Protein AF-A0A7R9MNE3-F1 (afdb_monomer_lite)

InterPro domains:
  IPR036396 Cytochrome P450 superfamily [G3DSA:1.10.630.10] (15-90)
  IPR036396 Cytochrome P450 superfamily [SSF48264] (35-89)

Structure (mmCIF, N/CA/C/O backbone):
data_AF-A0A7R9MNE3-F1
#
_entry.id   AF-A0A7R9MNE3-F1
#
loop_
_atom_site.group_PDB
_atom_site.id
_atom_site.type_symbol
_atom_site.label_atom_id
_atom_site.label_alt_id
_atom_site.label_comp_id
_atom_site.label_asym_id
_atom_site.label_entity_id
_atom_site.label_seq_id
_atom_site.pdbx_PDB_ins_code
_atom_site.Cartn_x
_atom_site.Cartn_y
_atom_site.Cartn_z
_atom_site.occupancy
_atom_site.B_iso_or_equiv
_atom_site.auth_seq_id
_atom_site.auth_comp_id
_atom_site.auth_asym_id
_atom_site.auth_atom_id
_atom_site.pdbx_PDB_model_num
ATOM 1 N N . MET A 1 1 ? 11.600 -24.960 -21.982 1.00 58.62 1 MET A N 1
ATOM 2 C CA . MET A 1 1 ? 12.293 -24.366 -20.813 1.00 58.62 1 MET A CA 1
ATOM 3 C C . MET A 1 1 ? 12.537 -22.867 -20.973 1.00 58.62 1 MET A C 1
ATOM 5 O O . MET A 1 1 ? 11.995 -22.116 -20.179 1.00 58.62 1 MET A O 1
ATOM 9 N N . VAL A 1 2 ? 13.284 -22.395 -21.982 1.00 62.69 2 VAL A N 1
ATOM 10 C CA . VAL A 1 2 ? 13.502 -20.941 -22.185 1.00 62.69 2 VAL A CA 1
ATOM 11 C C . VAL A 1 2 ? 12.258 -20.241 -22.763 1.00 62.69 2 VAL A C 1
ATOM 13 O O . VAL A 1 2 ? 11.892 -19.162 -22.312 1.00 62.69 2 VAL A O 1
ATOM 16 N N . ALA A 1 3 ? 11.548 -20.886 -23.696 1.00 59.22 3 ALA A N 1
ATOM 17 C CA . ALA A 1 3 ? 10.324 -20.346 -24.299 1.00 59.22 3 ALA A CA 1
ATOM 18 C C . ALA A 1 3 ? 9.161 -20.197 -23.299 1.00 59.22 3 ALA A C 1
ATOM 20 O O . ALA A 1 3 ? 8.437 -19.207 -23.350 1.00 59.22 3 ALA A O 1
ATOM 21 N N . ASP A 1 4 ? 9.029 -21.127 -22.348 1.00 58.72 4 ASP A N 1
ATOM 22 C CA . ASP A 1 4 ? 8.008 -21.059 -21.294 1.00 58.72 4 ASP A CA 1
ATOM 23 C C . ASP A 1 4 ? 8.264 -19.868 -20.361 1.00 58.72 4 ASP A C 1
ATOM 25 O O . ASP A 1 4 ? 7.338 -19.152 -19.995 1.00 58.72 4 ASP A O 1
ATOM 29 N N . PHE A 1 5 ? 9.534 -19.591 -20.043 1.00 61.38 5 PHE A N 1
ATOM 30 C CA . PHE A 1 5 ? 9.924 -18.437 -19.233 1.00 61.38 5 PHE A CA 1
ATOM 31 C C . PHE A 1 5 ? 9.571 -17.113 -19.921 1.00 61.38 5 PHE A C 1
ATOM 33 O O . PHE A 1 5 ? 8.955 -16.250 -19.300 1.00 61.38 5 PHE A O 1
ATOM 40 N N . TYR A 1 6 ? 9.872 -16.971 -21.216 1.00 61.56 6 TYR A N 1
ATOM 41 C CA . TYR A 1 6 ? 9.474 -15.789 -21.988 1.00 61.56 6 TYR A CA 1
ATOM 42 C C . TYR A 1 6 ? 7.959 -15.683 -22.165 1.00 61.56 6 TYR A C 1
ATOM 44 O O . TYR A 1 6 ? 7.441 -14.575 -22.144 1.00 61.56 6 TYR A O 1
ATOM 52 N N . PHE A 1 7 ? 7.234 -16.797 -22.274 1.00 62.53 7 PHE A N 1
ATOM 53 C CA . PHE A 1 7 ? 5.773 -16.797 -22.336 1.00 62.53 7 PHE A CA 1
ATOM 54 C C . PHE A 1 7 ? 5.141 -16.336 -21.014 1.00 62.53 7 PHE A C 1
ATOM 56 O O . PHE A 1 7 ? 4.248 -15.491 -21.031 1.00 62.53 7 PHE A O 1
ATOM 63 N N . TYR A 1 8 ? 5.628 -16.807 -19.862 1.00 60.22 8 TYR A N 1
ATOM 64 C CA . TYR A 1 8 ? 5.199 -16.309 -18.548 1.00 60.22 8 TYR A CA 1
ATOM 65 C C . TYR A 1 8 ? 5.578 -14.837 -18.337 1.00 60.22 8 TYR A C 1
ATOM 67 O O . TYR A 1 8 ? 4.769 -14.053 -17.843 1.00 60.22 8 TYR A O 1
ATOM 75 N N . PHE A 1 9 ? 6.784 -14.443 -18.747 1.00 60.97 9 PHE A N 1
ATOM 76 C CA . PHE A 1 9 ? 7.283 -13.073 -18.631 1.00 60.97 9 PHE A CA 1
ATOM 77 C C . PHE A 1 9 ? 6.516 -12.101 -19.546 1.00 60.97 9 PHE A C 1
ATOM 79 O O . PHE A 1 9 ? 6.136 -11.015 -19.116 1.00 60.97 9 PHE A O 1
ATOM 86 N N . TRP A 1 10 ? 6.196 -12.515 -20.775 1.00 60.03 10 TRP A N 1
ATOM 87 C CA . TRP A 1 10 ? 5.383 -11.760 -21.731 1.00 60.03 10 TRP A CA 1
ATOM 88 C C . TRP A 1 10 ? 3.929 -11.645 -21.277 1.00 60.03 10 TRP A C 1
ATOM 90 O O . TRP A 1 10 ? 3.368 -10.555 -21.323 1.00 60.03 10 TRP A O 1
ATOM 100 N N . ASN A 1 11 ? 3.330 -12.723 -20.756 1.00 55.97 11 ASN A N 1
ATOM 101 C CA . ASN A 1 11 ? 1.997 -12.643 -20.159 1.00 55.97 11 ASN A CA 1
ATOM 102 C C . ASN A 1 11 ? 1.981 -11.692 -18.958 1.00 55.97 11 ASN A C 1
ATOM 104 O O . ASN A 1 11 ? 1.043 -10.917 -18.849 1.00 55.97 11 ASN A O 1
ATOM 108 N N . HIS A 1 12 ? 3.018 -11.665 -18.114 1.00 54.31 12 HIS A N 1
ATOM 109 C CA . HIS A 1 12 ? 3.115 -10.697 -17.014 1.00 54.31 12 HIS A CA 1
ATOM 110 C C . HIS A 1 12 ? 3.264 -9.241 -17.475 1.00 54.31 12 HIS A C 1
ATOM 112 O O . HIS A 1 12 ? 2.697 -8.359 -16.838 1.00 54.31 12 HIS A O 1
ATOM 118 N N . ILE A 1 13 ? 3.993 -8.993 -18.567 1.00 53.28 13 ILE A N 1
ATOM 119 C CA . ILE A 1 13 ? 4.171 -7.653 -19.153 1.00 53.28 13 ILE A CA 1
ATOM 120 C C . ILE A 1 13 ? 2.897 -7.182 -19.876 1.00 53.28 13 ILE A C 1
ATOM 122 O O . ILE A 1 13 ? 2.556 -6.003 -19.826 1.00 53.28 13 ILE A O 1
ATOM 126 N N . VAL A 1 14 ? 2.166 -8.089 -20.529 1.00 48.56 14 VAL A N 1
ATOM 127 C CA . VAL A 1 14 ? 0.934 -7.775 -21.272 1.00 48.56 14 VAL A CA 1
ATOM 128 C C . VAL A 1 14 ? -0.314 -7.765 -20.367 1.00 48.56 14 VAL A C 1
ATOM 130 O O . VAL A 1 14 ? -1.293 -7.097 -20.692 1.00 48.56 14 VAL A O 1
ATOM 133 N N . PHE A 1 15 ? -0.303 -8.404 -19.189 1.00 47.91 15 PHE A N 1
ATOM 134 C CA . PHE A 1 15 ? -1.436 -8.355 -18.243 1.00 47.91 15 PHE A CA 1
ATOM 135 C C . PHE A 1 15 ? -1.605 -7.023 -17.495 1.00 47.91 15 PHE A C 1
ATOM 137 O O . PHE A 1 15 ? -2.562 -6.875 -16.737 1.00 47.91 15 PHE A O 1
ATOM 144 N N . ASP A 1 16 ? -0.728 -6.042 -17.709 1.00 50.44 16 ASP A N 1
ATOM 145 C CA . ASP A 1 16 ? -0.882 -4.689 -17.154 1.00 50.44 16 ASP A CA 1
ATOM 146 C C . ASP A 1 16 ? -1.895 -3.818 -17.937 1.00 50.44 16 ASP A C 1
ATOM 148 O O . ASP A 1 16 ? -2.144 -2.661 -17.591 1.00 50.44 16 ASP A O 1
ATOM 152 N N . PHE A 1 17 ? -2.545 -4.354 -18.977 1.00 52.38 17 PHE A N 1
ATOM 153 C CA . PHE A 1 17 ? -3.299 -3.554 -19.954 1.00 52.38 17 PHE A CA 1
ATOM 154 C C . PHE A 1 17 ? -4.767 -3.205 -19.623 1.00 52.38 17 PHE A C 1
ATOM 156 O O . PHE A 1 17 ? -5.504 -2.782 -20.516 1.00 52.38 17 PHE A O 1
ATOM 163 N N . LYS A 1 18 ? -5.231 -3.277 -18.363 1.00 57.66 18 LYS A N 1
ATOM 164 C CA . LYS A 1 18 ? -6.537 -2.668 -17.993 1.00 57.66 18 LYS A CA 1
ATOM 165 C C . LYS A 1 18 ? -6.686 -2.277 -16.518 1.00 57.66 18 LYS A C 1
ATOM 167 O O . LYS A 1 18 ? -7.647 -2.633 -15.839 1.00 57.66 18 LYS A O 1
ATOM 172 N N . CYS A 1 19 ? -5.740 -1.493 -16.023 1.00 71.00 19 CYS A N 1
ATOM 173 C CA . CYS A 1 19 ? -5.682 -1.007 -14.643 1.00 71.00 19 CYS A CA 1
ATOM 174 C C . CYS A 1 19 ? -6.628 0.187 -14.353 1.00 71.00 19 CYS A C 1
ATOM 176 O O . CYS A 1 19 ? -6.212 1.199 -13.788 1.00 71.00 19 CYS A O 1
ATOM 178 N N . ASP A 1 20 ? -7.921 0.071 -14.687 1.00 81.12 20 ASP A N 1
ATOM 179 C CA . ASP A 1 20 ? -8.920 1.151 -14.524 1.00 81.12 20 ASP A CA 1
ATOM 180 C C . ASP A 1 20 ? -9.847 1.005 -13.308 1.00 81.12 20 ASP A C 1
ATOM 182 O O . ASP A 1 20 ? -10.625 1.915 -13.025 1.00 81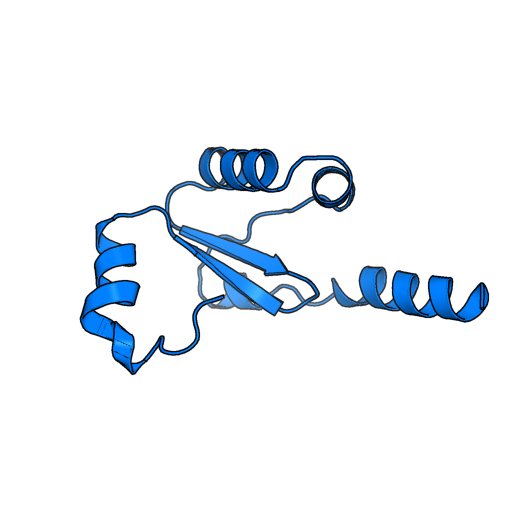.12 20 ASP A O 1
ATOM 186 N N . TYR A 1 21 ? -9.792 -0.115 -12.583 1.00 89.06 21 TYR A N 1
ATOM 187 C CA . TYR A 1 21 ? -10.647 -0.376 -11.420 1.00 89.06 21 TYR A CA 1
ATOM 188 C C . TYR A 1 21 ? -10.592 0.766 -10.395 1.00 89.06 21 TYR A C 1
ATOM 190 O O . TYR A 1 21 ? -11.609 1.401 -10.135 1.00 89.06 21 TYR A O 1
ATOM 198 N N . TRP A 1 22 ? -9.405 1.098 -9.881 1.00 90.31 22 TRP A N 1
ATOM 199 C CA . TRP A 1 22 ? -9.254 2.163 -8.882 1.00 90.31 22 TRP A CA 1
ATOM 200 C C . TRP A 1 22 ? -9.671 3.539 -9.402 1.00 90.31 22 TRP A C 1
ATOM 202 O O . TRP A 1 22 ? -10.357 4.274 -8.696 1.00 90.31 22 TRP A O 1
ATOM 212 N N . ARG A 1 23 ? -9.358 3.844 -10.668 1.00 88.44 23 ARG A N 1
ATOM 213 C CA . ARG A 1 23 ? -9.789 5.082 -11.330 1.00 88.44 23 ARG A CA 1
ATOM 214 C C . ARG A 1 23 ? -11.316 5.206 -11.354 1.00 88.44 23 ARG A C 1
ATOM 216 O O . ARG A 1 23 ? -11.836 6.277 -11.062 1.00 88.44 23 ARG A O 1
ATOM 223 N N . LYS A 1 24 ? -12.034 4.115 -11.648 1.00 91.38 24 LYS A N 1
ATOM 224 C CA . LYS A 1 24 ? -13.509 4.070 -11.642 1.00 91.38 24 LYS A CA 1
ATOM 225 C C . LYS A 1 24 ? -14.109 4.226 -10.243 1.00 91.38 24 LYS A C 1
ATOM 227 O O . LYS A 1 24 ? -15.201 4.762 -10.127 1.00 91.38 24 LYS A O 1
ATOM 232 N N . GLN A 1 25 ? -13.401 3.788 -9.203 1.00 90.69 25 GLN A N 1
ATOM 233 C CA . GLN A 1 25 ? -13.813 3.944 -7.801 1.00 90.69 25 GLN A CA 1
ATOM 234 C C . GLN A 1 25 ? -13.443 5.319 -7.211 1.00 90.69 25 GLN A C 1
ATOM 236 O O . GLN A 1 25 ? -13.649 5.553 -6.025 1.00 90.69 25 GLN A O 1
ATOM 241 N N . GLY A 1 26 ? -12.848 6.219 -8.003 1.00 91.12 26 GLY A N 1
ATOM 242 C CA . GLY A 1 26 ? -12.368 7.516 -7.515 1.00 91.12 26 GLY A CA 1
ATOM 243 C C . GLY A 1 26 ? -11.122 7.425 -6.628 1.00 91.12 26 GLY A C 1
ATOM 244 O O . GLY A 1 26 ? -10.755 8.401 -5.978 1.00 91.12 26 GLY A O 1
ATOM 245 N N . VAL A 1 27 ? -10.445 6.274 -6.602 1.00 91.50 27 VAL A N 1
ATOM 246 C CA . VAL A 1 27 ? -9.224 6.058 -5.822 1.00 91.50 27 VAL A CA 1
ATOM 247 C C . VAL A 1 27 ? -8.006 6.367 -6.683 1.00 91.50 27 VAL A C 1
ATOM 249 O O . VAL A 1 27 ? -7.874 5.906 -7.822 1.00 91.50 27 VAL A O 1
ATOM 252 N N . ARG A 1 28 ? -7.057 7.121 -6.120 1.00 88.81 28 ARG A N 1
ATOM 253 C CA . ARG A 1 28 ? -5.781 7.380 -6.788 1.00 88.81 28 ARG A CA 1
ATOM 254 C C . ARG A 1 28 ? -5.040 6.066 -7.023 1.00 88.81 28 ARG A C 1
ATOM 256 O O . ARG A 1 28 ? -4.753 5.329 -6.085 1.00 88.81 28 ARG A O 1
ATOM 263 N N . THR A 1 29 ? -4.685 5.813 -8.278 1.00 89.69 29 THR A N 1
ATOM 264 C CA . THR A 1 29 ? -3.833 4.683 -8.655 1.00 89.69 29 THR A CA 1
ATOM 265 C C . THR A 1 29 ? -2.371 5.108 -8.578 1.00 89.69 29 THR A C 1
ATOM 267 O O . THR A 1 29 ? -1.972 6.064 -9.244 1.00 89.69 29 THR A O 1
ATOM 270 N N . ALA A 1 30 ? -1.576 4.415 -7.772 1.00 87.62 30 ALA A N 1
ATOM 271 C CA . ALA A 1 30 ? -0.138 4.610 -7.713 1.00 87.62 30 ALA A CA 1
ATOM 272 C C . ALA A 1 30 ? 0.532 3.931 -8.914 1.00 87.62 30 ALA A C 1
ATOM 274 O O . ALA A 1 30 ? 0.290 2.758 -9.199 1.00 87.62 30 ALA A O 1
ATOM 275 N N . SER A 1 31 ? 1.397 4.671 -9.609 1.00 77.44 31 SER A N 1
ATOM 276 C CA . SER A 1 31 ? 2.255 4.095 -10.643 1.00 77.44 31 SER A CA 1
ATOM 277 C C . SER A 1 31 ? 3.439 3.389 -9.987 1.00 77.44 31 SER A C 1
ATOM 279 O O . SER A 1 31 ? 4.185 3.992 -9.212 1.00 77.44 31 SER A O 1
ATOM 281 N N . VAL A 1 32 ? 3.605 2.106 -10.297 1.00 76.69 32 VAL A N 1
ATOM 282 C CA . VAL A 1 32 ? 4.706 1.268 -9.820 1.00 76.69 32 VAL A CA 1
ATOM 283 C C . VAL A 1 32 ? 5.548 0.841 -11.009 1.00 76.69 32 VAL A C 1
ATOM 285 O O . VAL A 1 32 ? 5.069 0.171 -11.916 1.00 76.69 32 VAL A O 1
ATOM 288 N N . SER A 1 33 ? 6.815 1.249 -11.011 1.00 77.31 33 SER A N 1
ATOM 289 C CA . SER A 1 33 ? 7.760 0.830 -12.042 1.00 77.31 33 SER A CA 1
ATOM 290 C C . SER A 1 33 ? 8.156 -0.629 -11.827 1.00 77.31 33 SER A C 1
ATOM 292 O O . SER A 1 33 ? 8.498 -1.032 -10.712 1.00 77.31 33 SER A O 1
ATOM 294 N N . LEU A 1 34 ? 8.179 -1.415 -12.907 1.00 71.81 34 LEU A N 1
ATOM 295 C CA . LEU A 1 34 ? 8.692 -2.784 -12.868 1.00 71.81 34 LEU A CA 1
ATOM 296 C C . LEU A 1 34 ? 10.147 -2.815 -12.374 1.00 71.81 34 LEU A C 1
ATOM 298 O O . LEU A 1 34 ? 10.509 -3.682 -11.584 1.00 71.81 34 LEU A O 1
ATOM 302 N N . TYR A 1 35 ? 10.955 -1.819 -12.756 1.00 75.12 35 TYR A N 1
ATOM 303 C CA . TYR A 1 35 ? 12.332 -1.688 -12.282 1.00 75.12 35 TYR A CA 1
ATOM 304 C C . TYR A 1 35 ? 12.389 -1.555 -10.760 1.00 75.12 35 TYR A C 1
ATOM 306 O O . TYR A 1 35 ? 13.109 -2.307 -10.107 1.00 75.12 35 TYR A O 1
ATOM 314 N N . THR A 1 36 ? 11.608 -0.645 -10.167 1.00 78.25 36 THR A N 1
ATOM 315 C CA . THR A 1 36 ? 11.634 -0.449 -8.708 1.00 78.25 36 THR A CA 1
ATOM 316 C C . THR A 1 36 ? 11.079 -1.653 -7.960 1.00 78.25 36 THR A C 1
ATOM 318 O O . THR A 1 36 ? 11.535 -1.927 -6.857 1.00 78.25 36 THR A O 1
ATOM 321 N N . ARG A 1 37 ? 10.139 -2.391 -8.558 1.00 76.25 37 ARG A N 1
ATOM 322 C CA . ARG A 1 37 ? 9.579 -3.623 -7.992 1.00 76.25 37 ARG A CA 1
ATOM 323 C C . ARG A 1 37 ? 10.566 -4.797 -7.999 1.00 76.25 37 ARG A C 1
ATOM 325 O O . ARG A 1 37 ? 10.490 -5.634 -7.109 1.00 76.25 37 ARG A O 1
ATOM 332 N N . LEU A 1 38 ? 11.464 -4.865 -8.984 1.00 80.50 38 LEU A N 1
ATOM 333 C CA . LEU A 1 38 ? 12.456 -5.942 -9.108 1.00 80.50 38 LEU A CA 1
ATOM 334 C C . LEU A 1 38 ? 13.782 -5.641 -8.396 1.00 80.50 38 LEU A C 1
ATOM 336 O O . LEU A 1 38 ? 14.493 -6.570 -8.032 1.00 80.50 38 LEU A O 1
ATOM 340 N N . THR A 1 39 ? 14.135 -4.364 -8.228 1.00 82.44 39 THR A N 1
ATOM 341 C CA . THR A 1 39 ? 15.466 -3.963 -7.735 1.00 82.44 39 THR A CA 1
ATOM 342 C C . THR A 1 39 ? 15.487 -3.486 -6.290 1.00 82.44 39 THR A C 1
ATOM 344 O O . THR A 1 39 ? 16.529 -3.584 -5.646 1.00 82.44 39 THR A O 1
ATOM 347 N N . LYS A 1 40 ? 14.372 -2.969 -5.757 1.00 85.94 40 LYS A N 1
ATOM 348 C CA . LYS A 1 40 ? 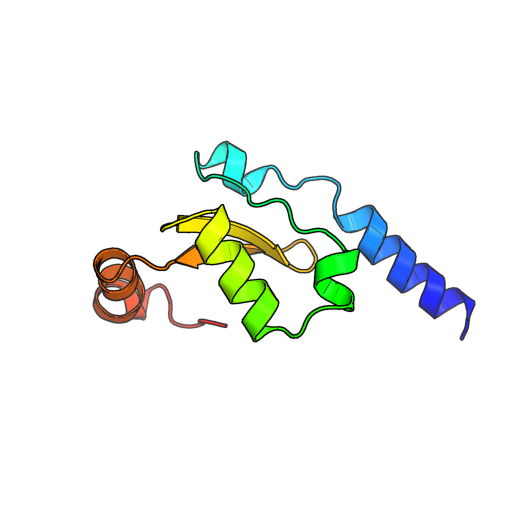14.312 -2.509 -4.364 1.00 85.94 40 LYS A CA 1
ATOM 349 C C . LYS A 1 40 ? 13.856 -3.615 -3.429 1.00 85.94 40 LYS A C 1
ATOM 351 O O . LYS A 1 40 ? 13.029 -4.451 -3.787 1.00 85.94 40 LYS A O 1
ATOM 356 N N . GLN A 1 41 ? 14.338 -3.557 -2.190 1.00 91.62 41 GLN A N 1
ATOM 357 C CA . GLN A 1 41 ? 13.775 -4.368 -1.120 1.00 91.62 41 GLN A CA 1
ATOM 358 C C . GLN A 1 41 ? 12.304 -4.000 -0.893 1.00 91.62 41 GLN A C 1
ATOM 360 O O . GLN A 1 41 ? 11.916 -2.832 -0.979 1.00 91.62 41 GLN A O 1
ATOM 365 N N . TRP A 1 42 ? 11.494 -5.004 -0.557 1.00 82.75 42 TRP A N 1
ATOM 366 C CA . TRP A 1 42 ? 10.043 -4.864 -0.415 1.00 82.75 42 TRP A CA 1
ATOM 367 C C . TRP A 1 42 ? 9.633 -3.737 0.546 1.00 82.75 42 TRP A C 1
ATOM 369 O O . TRP A 1 42 ? 8.786 -2.911 0.213 1.00 82.75 42 TRP A O 1
ATOM 379 N N . PHE A 1 43 ? 10.273 -3.648 1.714 1.00 88.94 43 PHE A N 1
ATOM 380 C CA . PHE A 1 43 ? 9.947 -2.638 2.727 1.00 88.94 43 PHE A CA 1
ATOM 381 C C . PHE A 1 43 ? 10.288 -1.211 2.290 1.00 88.94 43 PHE A C 1
ATOM 383 O O . PHE A 1 43 ? 9.533 -0.278 2.566 1.00 88.94 43 PHE A O 1
ATOM 390 N N . GLU A 1 44 ? 11.407 -1.031 1.590 1.00 90.44 44 GLU A N 1
ATOM 391 C CA . GLU A 1 44 ? 11.788 0.272 1.039 1.00 90.44 44 GLU A CA 1
ATOM 392 C C . GLU A 1 44 ? 10.816 0.699 -0.058 1.00 90.44 44 GLU A C 1
ATOM 394 O O . GLU A 1 44 ? 10.390 1.851 -0.105 1.00 90.44 44 GLU A O 1
ATOM 399 N N . TRP A 1 45 ? 10.410 -0.247 -0.903 1.00 88.81 45 TRP A N 1
ATOM 400 C CA . TRP A 1 45 ? 9.414 -0.015 -1.939 1.00 88.81 45 TRP A CA 1
ATOM 401 C C . TRP A 1 45 ? 8.053 0.379 -1.351 1.00 88.81 45 TRP A C 1
ATOM 403 O O . TRP A 1 45 ? 7.469 1.372 -1.785 1.00 88.81 45 TRP A O 1
ATOM 413 N N . GLN A 1 46 ? 7.573 -0.325 -0.320 1.00 88.25 46 GLN A N 1
ATOM 414 C CA . GLN A 1 46 ? 6.331 0.036 0.370 1.00 88.25 46 GLN A CA 1
ATOM 415 C C . GLN A 1 46 ? 6.428 1.420 1.020 1.00 88.25 46 GLN A C 1
ATOM 417 O O . GLN A 1 46 ? 5.518 2.235 0.865 1.00 88.25 46 GLN A O 1
ATOM 422 N N . ARG A 1 47 ? 7.542 1.722 1.702 1.00 90.88 47 ARG A N 1
ATOM 423 C CA . ARG A 1 47 ? 7.780 3.045 2.297 1.00 90.88 47 ARG A CA 1
ATOM 424 C C . ARG A 1 47 ? 7.695 4.147 1.242 1.00 90.88 47 ARG A C 1
ATOM 426 O O . ARG A 1 47 ? 6.975 5.122 1.446 1.00 90.88 47 ARG A O 1
ATOM 433 N N . ASP A 1 48 ? 8.379 3.982 0.114 1.00 9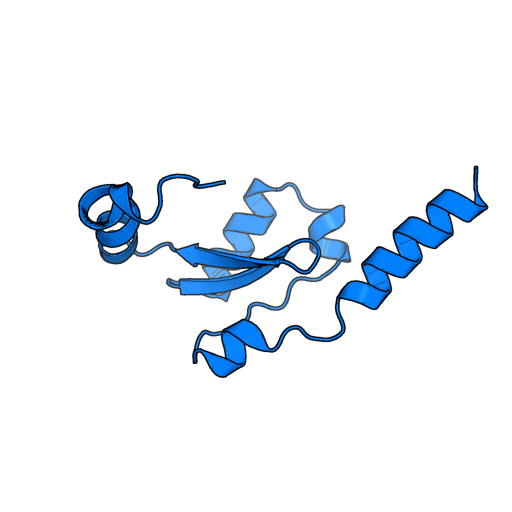0.88 48 ASP A N 1
ATOM 434 C CA . ASP A 1 48 ? 8.358 4.949 -0.986 1.00 90.88 48 ASP A CA 1
ATOM 435 C C . ASP A 1 48 ? 6.941 5.179 -1.525 1.00 90.88 48 ASP A C 1
ATOM 437 O O . ASP A 1 48 ? 6.579 6.312 -1.855 1.00 90.88 48 ASP A O 1
ATOM 441 N N . LEU A 1 49 ? 6.124 4.127 -1.606 1.00 90.94 49 LEU A N 1
ATOM 442 C CA . LEU A 1 49 ? 4.738 4.243 -2.048 1.00 90.94 49 LEU A CA 1
ATOM 443 C C . LEU A 1 49 ? 3.885 5.054 -1.081 1.00 90.94 49 LEU A C 1
ATOM 445 O O . LEU A 1 49 ? 3.156 5.932 -1.545 1.00 90.94 49 LEU A O 1
ATOM 449 N N . TYR A 1 50 ? 4.005 4.817 0.226 1.00 91.81 50 TYR A N 1
ATOM 450 C CA . TYR A 1 50 ? 3.292 5.601 1.236 1.00 91.81 50 TYR A CA 1
ATOM 451 C C . TYR A 1 50 ? 3.727 7.068 1.237 1.00 91.81 50 TYR A C 1
ATOM 453 O O . TYR A 1 50 ? 2.884 7.960 1.290 1.00 91.81 50 TYR A O 1
ATOM 461 N N . VAL A 1 51 ? 5.027 7.341 1.094 1.00 91.75 51 VAL A N 1
ATOM 462 C CA . VAL A 1 51 ? 5.544 8.719 1.032 1.00 91.75 51 VAL A CA 1
ATOM 463 C C . VAL A 1 51 ? 5.009 9.462 -0.197 1.00 91.75 51 VAL A C 1
ATOM 465 O O . VAL A 1 51 ? 4.631 10.626 -0.096 1.00 91.75 51 VAL A O 1
ATOM 468 N N . ARG A 1 52 ? 4.932 8.802 -1.358 1.00 90.75 52 ARG A N 1
ATOM 469 C CA . ARG A 1 52 ? 4.476 9.431 -2.612 1.00 90.75 52 ARG A CA 1
ATOM 470 C C . ARG A 1 52 ? 2.955 9.538 -2.725 1.00 90.75 52 ARG A C 1
ATOM 472 O O . ARG A 1 52 ? 2.450 10.498 -3.300 1.00 90.75 52 ARG A O 1
ATOM 479 N N . ASN A 1 53 ? 2.227 8.540 -2.225 1.00 90.94 53 ASN A N 1
ATOM 480 C CA . ASN A 1 53 ? 0.789 8.375 -2.449 1.00 90.94 53 ASN A CA 1
ATOM 481 C C . ASN A 1 53 ? -0.047 8.519 -1.169 1.00 90.94 53 ASN A C 1
ATOM 483 O O . ASN A 1 53 ? -1.257 8.294 -1.202 1.00 90.94 53 ASN A O 1
ATOM 487 N N . GLY A 1 54 ? 0.548 8.944 -0.059 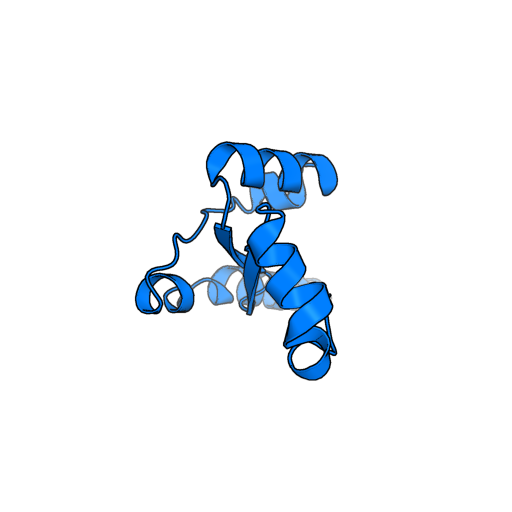1.00 90.56 54 GLY A N 1
ATOM 488 C CA . GLY A 1 54 ? -0.165 9.326 1.154 1.00 90.56 54 GLY A CA 1
ATOM 489 C C . GLY A 1 54 ? -1.024 8.212 1.756 1.00 90.56 54 GLY A C 1
ATOM 490 O O . GLY A 1 54 ? -0.638 7.047 1.786 1.00 90.56 54 GLY A O 1
ATOM 491 N N . LYS A 1 55 ? -2.198 8.615 2.260 1.00 90.31 55 LYS A N 1
ATOM 492 C CA . LYS A 1 55 ? -3.002 7.841 3.216 1.00 90.31 55 LYS A CA 1
ATOM 493 C C . LYS A 1 55 ? -3.747 6.629 2.654 1.00 90.31 55 LYS A C 1
ATOM 495 O O . LYS A 1 55 ? -3.968 5.660 3.376 1.00 90.31 55 LYS A O 1
ATOM 500 N N . CYS A 1 56 ? -4.195 6.712 1.405 1.00 93.44 56 CYS A N 1
ATOM 501 C CA . CYS A 1 56 ? -4.988 5.675 0.752 1.00 93.44 56 CYS A CA 1
ATOM 502 C C . CYS A 1 56 ? -4.736 5.727 -0.755 1.00 93.44 56 CYS A C 1
ATOM 504 O O . CYS A 1 56 ? -4.871 6.788 -1.376 1.00 93.44 56 CYS A O 1
ATOM 506 N N . PHE A 1 57 ? -4.333 4.602 -1.338 1.00 93.88 57 PHE A N 1
ATOM 507 C CA . PHE A 1 57 ? -4.069 4.503 -2.770 1.00 93.88 57 PHE A CA 1
ATOM 50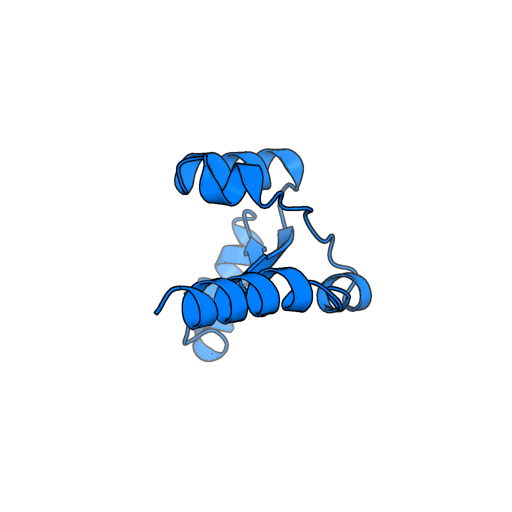8 C C . PHE A 1 57 ? -4.182 3.065 -3.267 1.00 93.88 57 PHE A C 1
ATOM 510 O O . PHE A 1 57 ? -3.930 2.104 -2.543 1.00 93.88 57 PHE A O 1
ATOM 517 N N . GLY A 1 58 ? -4.557 2.930 -4.534 1.00 93.19 58 GLY A N 1
ATOM 518 C CA . GLY A 1 58 ? -4.643 1.652 -5.221 1.00 93.19 58 GLY A CA 1
ATOM 519 C C . GLY A 1 58 ? -3.348 1.309 -5.950 1.00 93.19 58 GLY A C 1
ATOM 520 O O . GLY A 1 58 ? -2.745 2.167 -6.592 1.00 93.19 58 GLY A O 1
ATOM 521 N N . VAL A 1 59 ? -2.947 0.046 -5.899 1.00 90.19 59 VAL A N 1
ATOM 522 C CA . VAL A 1 59 ? -1.835 -0.543 -6.658 1.00 90.19 59 VAL A CA 1
ATOM 523 C C . VAL A 1 59 ? -2.373 -1.742 -7.438 1.00 90.19 59 VAL A C 1
ATOM 525 O O . VAL A 1 59 ? -3.407 -2.308 -7.075 1.00 90.19 59 VAL A O 1
ATOM 528 N N . TYR A 1 60 ? -1.689 -2.136 -8.511 1.00 87.19 60 TYR A N 1
ATOM 529 C CA . TYR A 1 60 ? -1.941 -3.411 -9.180 1.00 87.19 60 TYR A CA 1
ATOM 530 C C . TYR A 1 60 ? -0.777 -4.368 -8.950 1.00 87.19 60 TYR A C 1
ATOM 532 O O . TYR A 1 60 ? 0.363 -4.131 -9.355 1.00 87.19 60 TYR A O 1
ATOM 540 N N . GLU A 1 61 ? -1.069 -5.481 -8.291 1.00 83.50 61 GLU A N 1
ATOM 541 C CA . GLU A 1 61 ? -0.104 -6.538 -8.037 1.00 83.50 61 GLU A CA 1
ATOM 542 C C . GLU A 1 61 ? -0.454 -7.754 -8.880 1.00 83.50 61 GLU A C 1
ATOM 544 O O . GLU A 1 61 ? -1.444 -8.433 -8.617 1.00 83.50 61 GLU A O 1
ATOM 549 N N . LEU A 1 62 ? 0.365 -8.040 -9.901 1.00 78.94 62 LEU A N 1
ATOM 550 C CA . LEU A 1 62 ? 0.134 -9.173 -10.808 1.00 78.94 62 LEU A CA 1
ATOM 551 C C . LEU A 1 62 ? -1.288 -9.127 -11.412 1.00 78.94 62 LEU A C 1
ATOM 553 O O . LEU A 1 62 ? -2.001 -10.128 -11.423 1.00 78.94 62 LEU A O 1
ATOM 557 N N . GLY A 1 63 ? -1.733 -7.932 -11.822 1.00 78.19 63 GLY A N 1
ATOM 558 C CA . GLY A 1 63 ? -3.074 -7.683 -12.363 1.00 78.19 63 GLY A CA 1
ATOM 559 C C . GLY A 1 63 ? -4.206 -7.596 -11.329 1.00 78.19 63 GLY A C 1
ATOM 560 O O . GLY A 1 63 ? -5.334 -7.268 -11.694 1.00 78.19 63 GLY A O 1
ATOM 561 N N . LYS A 1 64 ? -3.949 -7.847 -10.039 1.00 85.00 64 LYS A N 1
ATOM 562 C CA . LYS A 1 64 ? -4.971 -7.745 -8.985 1.00 85.00 64 LYS A CA 1
ATOM 563 C C . LYS A 1 64 ? -4.988 -6.340 -8.377 1.00 85.00 64 LYS A C 1
ATOM 565 O O . LYS A 1 64 ? -3.925 -5.863 -7.977 1.00 85.00 64 LYS A O 1
ATOM 570 N N . PRO A 1 65 ? -6.154 -5.677 -8.273 1.00 90.19 65 PRO A N 1
ATOM 571 C CA . PRO A 1 65 ? -6.253 -4.406 -7.570 1.00 90.19 65 PRO A CA 1
ATOM 572 C C . PRO A 1 65 ? -6.048 -4.627 -6.065 1.00 90.19 65 PRO A C 1
ATOM 574 O O . PRO A 1 65 ? -6.777 -5.392 -5.439 1.00 90.19 65 PRO A O 1
ATOM 577 N N . VAL A 1 66 ? -5.063 -3.942 -5.487 1.00 90.62 66 VAL A N 1
ATOM 578 C CA . VAL A 1 66 ? -4.746 -3.953 -4.052 1.00 90.62 66 VAL A CA 1
ATOM 579 C C . VAL A 1 66 ? -4.877 -2.536 -3.507 1.00 90.62 66 VAL A C 1
ATOM 581 O O . VAL A 1 66 ? -4.396 -1.589 -4.129 1.00 90.62 66 VAL A O 1
ATOM 584 N N . LEU A 1 67 ? -5.544 -2.385 -2.362 1.00 92.44 67 LEU A N 1
ATOM 585 C CA . LEU A 1 67 ? -5.690 -1.102 -1.679 1.00 92.44 67 LEU A CA 1
ATOM 586 C C . LEU A 1 67 ? -4.681 -1.010 -0.538 1.00 92.44 67 LEU A C 1
ATOM 588 O O . LEU A 1 67 ? -4.653 -1.873 0.335 1.00 92.44 67 LEU A O 1
ATOM 592 N N . TYR A 1 68 ? -3.886 0.051 -0.538 1.00 93.06 68 TYR A N 1
ATOM 593 C CA . TYR A 1 68 ? -2.941 0.364 0.525 1.00 93.06 68 TYR A CA 1
ATOM 594 C C . TYR A 1 68 ? -3.550 1.427 1.440 1.00 93.06 68 TYR A C 1
ATOM 596 O O . TYR A 1 68 ? -4.029 2.457 0.960 1.00 93.06 68 TYR A O 1
ATOM 604 N N . LEU A 1 69 ? -3.520 1.173 2.751 1.00 93.81 69 LEU A N 1
ATOM 605 C CA . LEU A 1 69 ? -4.083 2.037 3.790 1.00 93.81 69 LEU A CA 1
ATOM 606 C C . LEU A 1 69 ? -2.999 2.385 4.810 1.00 93.81 69 LEU A C 1
ATOM 608 O O . LEU A 1 69 ? -2.345 1.493 5.341 1.00 93.81 69 LEU A O 1
ATOM 612 N N . SER A 1 70 ? -2.834 3.673 5.111 1.00 93.31 70 SER A N 1
ATOM 613 C CA . SER A 1 70 ? -1.938 4.146 6.176 1.00 93.31 70 SER A CA 1
ATOM 614 C C . SER A 1 70 ? -2.630 5.026 7.216 1.00 93.31 70 SER A C 1
ATOM 616 O O . SER A 1 70 ? -1.968 5.499 8.137 1.00 93.31 70 SER A O 1
ATOM 618 N N . ASP A 1 71 ? -3.927 5.304 7.061 1.00 93.94 71 ASP A N 1
ATOM 619 C CA . ASP A 1 71 ? -4.689 6.075 8.043 1.00 93.94 71 ASP A CA 1
ATOM 620 C C . ASP A 1 71 ? -5.166 5.153 9.183 1.00 93.94 71 ASP A C 1
ATOM 622 O O . ASP A 1 71 ? -5.882 4.188 8.898 1.00 93.94 71 ASP A O 1
ATOM 626 N N . PRO A 1 72 ? -4.801 5.413 10.454 1.00 94.81 72 PRO A N 1
ATOM 627 C CA . PRO A 1 72 ? -5.215 4.588 11.587 1.00 94.81 72 PRO A CA 1
ATOM 628 C C . PRO A 1 72 ? -6.729 4.426 11.711 1.00 94.81 72 PRO A C 1
ATOM 630 O O . PRO A 1 72 ? -7.188 3.362 12.127 1.00 94.81 72 PRO A O 1
ATOM 633 N N . GLU A 1 73 ? -7.509 5.444 11.341 1.00 95.62 73 GLU A N 1
ATOM 634 C CA . GLU A 1 73 ? -8.968 5.367 11.404 1.00 95.62 73 GLU A CA 1
ATOM 635 C C . GLU A 1 73 ? -9.496 4.361 10.379 1.00 95.62 73 GLU A C 1
ATOM 637 O O . GLU A 1 73 ? -10.229 3.446 10.745 1.00 95.62 73 GLU A O 1
ATOM 642 N N . LEU A 1 74 ? -9.035 4.439 9.125 1.00 93.25 74 LEU A N 1
ATOM 643 C CA . LEU A 1 74 ? -9.407 3.489 8.067 1.00 93.25 74 LEU A CA 1
ATOM 644 C C . LEU A 1 74 ? -8.929 2.069 8.373 1.00 93.25 74 LEU A C 1
ATOM 646 O O . LEU A 1 74 ? -9.651 1.099 8.146 1.00 93.25 74 LEU A O 1
ATOM 650 N N . ILE A 1 75 ? -7.718 1.940 8.913 1.00 94.38 75 ILE A N 1
ATOM 651 C CA . ILE A 1 75 ? -7.176 0.652 9.344 1.00 94.38 75 ILE A CA 1
ATOM 652 C C . ILE A 1 75 ? -8.053 0.065 10.454 1.00 94.38 75 ILE A C 1
ATOM 654 O O . ILE A 1 75 ? -8.332 -1.130 10.432 1.00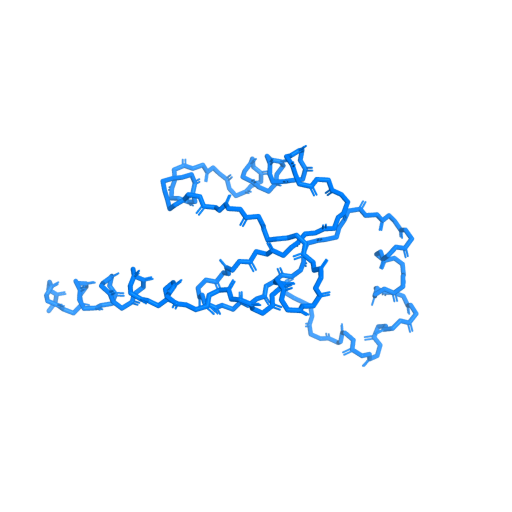 94.38 75 ILE A O 1
ATOM 658 N N . ARG A 1 76 ? -8.533 0.879 11.400 1.00 95.81 76 ARG A N 1
ATOM 659 C CA . ARG A 1 76 ? -9.451 0.429 12.454 1.00 95.81 76 ARG A CA 1
ATOM 660 C C . ARG A 1 76 ? -10.800 -0.010 11.891 1.00 95.81 76 ARG A C 1
ATOM 662 O O . ARG A 1 76 ? -11.322 -1.025 12.351 1.00 95.81 76 ARG A O 1
ATOM 669 N N . GLU A 1 77 ? -11.356 0.714 10.920 1.00 95.31 77 GLU A N 1
ATOM 670 C CA . GLU A 1 77 ? -12.587 0.283 10.246 1.00 95.31 77 GLU A CA 1
ATOM 671 C C . GLU A 1 77 ? -12.395 -1.114 9.640 1.00 95.31 77 GLU A C 1
ATOM 673 O O . GLU A 1 77 ? -13.126 -2.034 9.990 1.00 95.31 77 GLU A O 1
ATOM 678 N N . VAL A 1 78 ? -11.338 -1.317 8.848 1.00 93.81 78 VAL A N 1
ATOM 679 C CA . VAL A 1 78 ? -11.096 -2.580 8.128 1.00 93.81 78 VAL A CA 1
ATOM 680 C C . VAL A 1 78 ? -10.693 -3.732 9.052 1.00 93.81 78 VAL A C 1
ATOM 682 O O . VAL A 1 78 ? -11.178 -4.852 8.900 1.00 93.81 78 VAL A O 1
ATOM 685 N N . LEU A 1 79 ? -9.790 -3.486 10.005 1.00 93.31 79 LEU A N 1
ATOM 686 C CA . LEU A 1 79 ? -9.196 -4.542 10.830 1.00 93.31 79 LEU A CA 1
ATOM 687 C C . LEU A 1 79 ? -9.976 -4.848 12.107 1.00 93.31 79 LEU A C 1
ATOM 689 O O . LEU A 1 79 ? -9.737 -5.896 12.703 1.00 93.31 79 LEU A O 1
ATOM 693 N N . VAL A 1 80 ? -10.869 -3.960 12.553 1.00 94.31 80 VAL A N 1
ATOM 694 C CA . VAL A 1 80 ? -11.620 -4.151 13.804 1.00 94.31 80 VAL A CA 1
ATOM 695 C C . VAL A 1 80 ? -13.114 -4.224 13.540 1.00 94.31 80 VAL A C 1
ATOM 697 O O . VAL A 1 80 ? -13.732 -5.235 13.864 1.00 94.31 80 VAL A O 1
ATOM 700 N N . LYS A 1 81 ? -13.709 -3.175 12.965 1.00 95.62 81 LYS A N 1
ATOM 701 C CA . LYS A 1 81 ? -15.171 -3.103 12.804 1.00 95.62 81 LYS A CA 1
ATOM 702 C C . LYS A 1 81 ? -15.673 -4.055 11.719 1.00 95.62 81 LYS A C 1
ATOM 704 O O . LYS A 1 81 ? -16.538 -4.892 11.973 1.00 95.62 81 LYS A O 1
ATOM 709 N N . ASP A 1 82 ? -15.046 -3.999 10.553 1.00 95.19 82 ASP A N 1
ATOM 710 C CA . ASP A 1 82 ? -15.429 -4.762 9.365 1.00 95.19 82 ASP A CA 1
ATOM 711 C C . ASP A 1 82 ? -14.589 -6.029 9.193 1.00 95.19 82 ASP A C 1
ATOM 713 O O . ASP A 1 82 ? -14.537 -6.624 8.117 1.00 95.19 82 ASP A O 1
ATOM 717 N N . PHE A 1 83 ? -13.961 -6.501 10.272 1.00 91.94 83 PHE A N 1
ATOM 718 C CA . PHE A 1 83 ? -13.128 -7.702 10.257 1.00 91.94 83 PHE A CA 1
ATOM 719 C C . PHE A 1 83 ? -13.849 -8.919 9.651 1.00 91.94 83 PHE A C 1
ATOM 721 O O . PHE A 1 83 ? -13.246 -9.724 8.944 1.00 91.94 83 PHE A O 1
ATOM 728 N N . HIS A 1 84 ? -15.154 -9.041 9.907 1.00 93.00 84 HIS A N 1
ATOM 729 C CA . HIS A 1 84 ? -15.998 -10.116 9.383 1.00 93.00 84 HIS A CA 1
ATOM 730 C C . HIS A 1 84 ? -16.158 -10.073 7.850 1.00 93.00 84 HIS A C 1
ATOM 732 O O . HIS A 1 84 ? -16.349 -11.117 7.229 1.00 93.00 84 HIS A O 1
ATOM 738 N N . ILE A 1 85 ? -16.034 -8.891 7.239 1.00 93.19 85 ILE A N 1
ATOM 739 C CA . ILE A 1 85 ? -16.033 -8.682 5.785 1.00 93.19 85 ILE A CA 1
ATOM 740 C C . ILE A 1 85 ? -14.632 -8.970 5.227 1.00 93.19 85 ILE A C 1
ATOM 742 O O . ILE A 1 85 ? -14.484 -9.661 4.219 1.00 93.19 85 ILE A O 1
ATOM 746 N N . PHE A 1 86 ? -13.589 -8.498 5.915 1.00 89.19 86 PHE A N 1
ATOM 747 C CA . PHE A 1 86 ? -12.183 -8.624 5.514 1.00 89.19 86 PHE A CA 1
ATOM 748 C C . PHE A 1 86 ? -11.467 -9.797 6.204 1.00 89.19 86 PHE A C 1
ATOM 750 O O . PHE A 1 86 ? -10.381 -9.659 6.775 1.00 89.19 86 PHE A O 1
ATOM 757 N N . THR A 1 87 ? -12.065 -10.987 6.133 1.00 84.94 87 THR A N 1
ATOM 758 C CA . THR A 1 87 ? -11.525 -12.196 6.782 1.00 84.94 87 THR A CA 1
ATOM 759 C C . THR A 1 87 ? -10.209 -12.668 6.168 1.00 84.94 87 THR A C 1
ATOM 761 O O . THR A 1 87 ? -9.323 -13.122 6.894 1.00 84.94 87 THR A O 1
ATOM 764 N N . ASN A 1 88 ? -10.044 -12.526 4.851 1.00 81.75 88 ASN A N 1
ATOM 765 C CA . ASN A 1 88 ? -8.817 -12.884 4.142 1.00 81.75 88 ASN A CA 1
ATOM 766 C C . ASN A 1 88 ? -8.033 -11.624 3.756 1.00 81.75 88 ASN A C 1
ATOM 768 O O . ASN A 1 88 ? -8.254 -11.028 2.701 1.00 81.75 88 ASN A O 1
ATOM 772 N N . ARG A 1 89 ? -7.128 -11.219 4.650 1.00 74.44 89 ARG A N 1
ATOM 773 C CA . ARG A 1 89 ? -6.160 -10.137 4.438 1.00 74.44 89 ARG A CA 1
ATOM 774 C C . ARG A 1 89 ? -4.802 -10.750 4.086 1.00 74.44 89 ARG A C 1
ATOM 776 O O . ARG A 1 89 ? -4.335 -11.637 4.798 1.00 74.44 89 ARG A O 1
ATOM 783 N N . ARG A 1 90 ? -4.231 -10.322 2.960 1.00 62.91 90 ARG A N 1
ATOM 784 C CA . ARG A 1 90 ? -2.888 -10.701 2.496 1.00 62.91 90 ARG A CA 1
ATOM 785 C C . ARG A 1 90 ? -1.836 -9.750 3.038 1.00 62.91 90 ARG A C 1
ATOM 787 O O . ARG A 1 90 ? -2.185 -8.568 3.237 1.00 62.91 90 ARG A O 1
#

Sequence (90 aa):
MVADFYFYFWNHIVFDFKCDYWRKQGVRTASVSLYTRLTKQWFEWQRDLYVRNGKCFGVYELGKPVLYLSDPELIREVLVKDFHIFTNRR

pLDDT: mean 81.69, std 13.98, range [47.91, 95.81]

Organism: NCBI:txid334625

Radius of gyration: 15.48 Å; chains: 1; bounding box: 32×34×38 Å

Foldseek 3Di:
DVVVVVVVVVCLVVLVPDPCPCVVVVFAADDDDPCCVVPDDPVVSVVVCCVVRPAWHWYADSNDIDIDGDDPVVCCCPVPVVCVVPVDDD

Secondary structure (DSSP, 8-state):
-HHHHHHHHHHHHHTTTT--HHHHTTPPBPP--HHHHHHS-HHHHHHHHHHHHTTEEEEEETTEEEEEE--HHHHHIIIIISTTT-----